Protein AF-A0AAW6BNE5-F1 (afdb_monomer_lite)

Organism: NCBI:txid2029681

Radius of gyration: 54.4 Å; chains: 1; bounding box: 125×30×142 Å

pLDDT: mean 83.74, std 17.3, range [36.22, 98.62]

Structure (mmCIF, N/CA/C/O backbone):
data_AF-A0AAW6BNE5-F1
#
_entry.id   AF-A0AAW6BNE5-F1
#
loop_
_atom_site.group_PDB
_atom_site.id
_atom_site.type_symbol
_atom_site.label_atom_id
_atom_site.label_alt_id
_atom_site.label_comp_id
_atom_site.label_asym_id
_atom_site.label_entity_id
_atom_site.label_seq_id
_atom_site.pdbx_PDB_ins_code
_atom_site.Cartn_x
_atom_site.Cartn_y
_atom_site.Cartn_z
_atom_site.occupancy
_atom_site.B_iso_or_equiv
_atom_site.auth_seq_id
_atom_site.auth_comp_id
_atom_site.auth_asym_id
_atom_site.auth_atom_id
_atom_site.pdbx_PDB_model_num
ATOM 1 N N . MET A 1 1 ? 21.780 -21.947 2.541 1.00 36.22 1 MET A N 1
ATOM 2 C CA . MET A 1 1 ? 22.342 -20.713 1.952 1.00 36.22 1 MET A CA 1
ATOM 3 C C . MET A 1 1 ? 23.208 -21.148 0.789 1.00 36.22 1 MET A C 1
ATOM 5 O O . MET A 1 1 ? 24.312 -21.626 1.011 1.00 36.22 1 MET A O 1
ATOM 9 N N . ASN A 1 2 ? 22.649 -21.120 -0.418 1.00 37.69 2 ASN A N 1
ATOM 10 C CA . ASN A 1 2 ? 23.342 -21.562 -1.622 1.00 37.69 2 ASN A CA 1
ATOM 11 C C . ASN A 1 2 ? 24.269 -20.426 -2.061 1.00 37.69 2 ASN A C 1
ATOM 13 O O . ASN A 1 2 ? 23.803 -19.332 -2.362 1.00 37.69 2 ASN A O 1
ATOM 17 N N . ASN A 1 3 ? 25.576 -20.672 -1.995 1.00 46.59 3 ASN A N 1
ATOM 18 C CA . ASN A 1 3 ? 26.604 -19.774 -2.504 1.00 46.59 3 ASN A CA 1
ATOM 19 C C . ASN A 1 3 ? 26.605 -19.858 -4.035 1.00 46.59 3 ASN A C 1
ATOM 21 O O . ASN A 1 3 ? 27.286 -20.702 -4.620 1.00 46.59 3 ASN A O 1
ATOM 25 N N . GLU A 1 4 ? 25.803 -19.018 -4.674 1.00 50.31 4 GLU A N 1
ATOM 26 C CA . GLU A 1 4 ? 25.906 -18.783 -6.105 1.00 50.31 4 GLU A CA 1
ATOM 27 C C . GLU A 1 4 ? 27.108 -17.863 -6.338 1.00 50.31 4 GLU A C 1
ATOM 29 O O . GLU A 1 4 ? 27.031 -16.648 -6.165 1.00 50.31 4 GLU A O 1
ATOM 34 N N . ASN A 1 5 ? 28.248 -18.459 -6.698 1.00 53.88 5 ASN A N 1
ATOM 35 C CA . ASN A 1 5 ? 29.392 -17.737 -7.245 1.00 53.88 5 ASN A CA 1
ATOM 36 C C . ASN A 1 5 ? 28.951 -17.054 -8.555 1.00 53.88 5 ASN A C 1
ATOM 38 O O . ASN A 1 5 ? 29.066 -17.630 -9.638 1.00 53.88 5 ASN A O 1
ATOM 42 N N . SER A 1 6 ? 28.432 -15.830 -8.463 1.00 57.19 6 SER A N 1
ATOM 43 C CA . SER A 1 6 ? 28.080 -15.011 -9.620 1.00 57.19 6 SER A CA 1
ATOM 44 C C . SER A 1 6 ? 29.361 -14.502 -10.282 1.00 57.19 6 SER A C 1
ATOM 46 O O . SER A 1 6 ? 30.013 -13.585 -9.776 1.00 57.19 6 SER A O 1
ATOM 48 N N . VAL A 1 7 ? 29.743 -15.119 -11.398 1.00 55.00 7 VAL A N 1
ATOM 49 C CA . VAL A 1 7 ? 30.810 -14.619 -12.270 1.00 55.00 7 VAL A CA 1
ATOM 50 C C . VAL A 1 7 ? 30.172 -13.629 -13.238 1.00 55.00 7 VAL A C 1
ATOM 52 O O . VAL A 1 7 ? 29.409 -14.029 -14.114 1.00 55.00 7 VAL A O 1
ATOM 55 N N . ILE A 1 8 ? 30.462 -12.341 -13.068 1.00 55.25 8 ILE A N 1
ATOM 56 C CA . ILE A 1 8 ? 30.094 -11.299 -14.031 1.00 55.25 8 ILE A CA 1
ATOM 57 C C . ILE A 1 8 ? 31.399 -10.778 -14.626 1.00 55.25 8 ILE A C 1
ATOM 59 O O . ILE A 1 8 ? 32.270 -10.317 -13.894 1.00 55.25 8 ILE A O 1
ATOM 63 N N . ASP A 1 9 ? 31.544 -10.912 -15.944 1.00 61.16 9 ASP A N 1
ATOM 64 C CA . ASP A 1 9 ? 32.586 -10.257 -16.747 1.00 61.16 9 ASP A CA 1
ATOM 65 C C . ASP A 1 9 ? 34.028 -10.426 -16.215 1.00 61.16 9 ASP A C 1
ATOM 67 O O . ASP A 1 9 ? 34.764 -9.472 -15.972 1.00 61.16 9 ASP A O 1
ATOM 71 N N . GLY A 1 10 ? 34.427 -11.674 -15.934 1.00 63.88 10 GLY A N 1
ATOM 72 C CA . GLY A 1 10 ? 35.775 -11.982 -15.439 1.00 63.88 10 GLY A CA 1
ATOM 73 C C . GLY A 1 10 ? 36.068 -11.482 -14.018 1.00 63.88 10 GLY A C 1
ATOM 74 O O . GLY A 1 10 ? 37.213 -11.573 -13.568 1.00 63.88 10 GLY A O 1
ATOM 75 N N . MET A 1 11 ? 35.071 -10.993 -13.280 1.00 68.69 11 MET A N 1
ATOM 76 C CA . MET A 1 11 ? 35.193 -10.615 -11.873 1.00 68.69 11 MET A CA 1
ATOM 77 C C . MET A 1 11 ? 34.532 -11.677 -10.994 1.00 68.69 11 MET A C 1
ATOM 79 O O . MET A 1 11 ? 33.362 -12.021 -11.167 1.00 68.69 11 MET A O 1
ATOM 83 N N . GLN A 1 12 ? 35.296 -12.209 -10.039 1.00 72.44 12 GLN A N 1
ATOM 84 C CA . GLN A 1 12 ? 34.793 -13.155 -9.048 1.00 72.44 12 GLN A CA 1
ATOM 85 C C . GLN A 1 12 ? 34.493 -12.424 -7.738 1.00 72.44 12 GLN A C 1
ATOM 87 O O . GLN A 1 12 ? 35.315 -11.652 -7.231 1.00 72.44 12 GLN A O 1
ATOM 92 N N . PHE A 1 13 ? 33.316 -12.675 -7.172 1.00 69.50 13 PHE A N 1
ATOM 93 C CA . PHE A 1 13 ? 32.952 -12.166 -5.857 1.00 69.50 13 PHE A CA 1
ATOM 94 C C . PHE A 1 13 ? 33.440 -13.130 -4.773 1.00 69.50 13 PHE A C 1
ATOM 96 O O . PHE A 1 13 ? 33.068 -14.301 -4.761 1.00 69.50 13 PHE A O 1
ATOM 103 N N . SER A 1 14 ? 34.293 -12.654 -3.864 1.00 78.94 14 SER A N 1
ATOM 104 C CA . SER A 1 14 ? 34.799 -13.461 -2.750 1.00 78.94 14 SER A CA 1
ATOM 105 C C . SER A 1 14 ? 34.994 -12.597 -1.505 1.00 78.94 14 SER A C 1
ATOM 107 O O . SER A 1 14 ? 35.606 -11.531 -1.563 1.00 78.94 14 SER A O 1
ATOM 109 N N . ASN A 1 15 ? 34.462 -13.051 -0.365 1.00 68.00 15 ASN A N 1
ATOM 110 C CA . ASN A 1 15 ? 34.581 -12.386 0.940 1.00 68.00 15 ASN A CA 1
ATOM 111 C C . ASN A 1 15 ? 34.186 -10.894 0.924 1.00 68.00 15 ASN A C 1
ATOM 113 O O . ASN A 1 15 ? 34.883 -10.051 1.488 1.00 68.00 15 ASN A O 1
ATOM 117 N N . GLY A 1 16 ? 33.081 -10.560 0.247 1.00 77.88 16 GLY A N 1
ATOM 118 C CA . GLY A 1 16 ? 32.552 -9.192 0.196 1.00 77.88 16 GLY A CA 1
ATOM 119 C C . GLY A 1 16 ? 33.307 -8.238 -0.735 1.00 77.88 16 GLY A C 1
ATOM 120 O O . GLY A 1 16 ? 33.005 -7.047 -0.750 1.00 77.88 16 GLY A O 1
ATOM 121 N N . ARG A 1 17 ? 34.287 -8.729 -1.506 1.00 71.00 17 ARG A N 1
ATOM 122 C CA . ARG A 1 17 ? 35.091 -7.923 -2.427 1.00 71.00 17 ARG A CA 1
ATOM 123 C C . ARG A 1 17 ? 35.106 -8.542 -3.822 1.00 71.00 17 ARG A C 1
ATOM 125 O O . ARG A 1 17 ? 35.226 -9.756 -3.979 1.00 71.00 17 ARG A O 1
ATOM 132 N N . TRP A 1 18 ? 35.026 -7.685 -4.832 1.00 74.38 18 TRP A N 1
ATOM 133 C CA . TRP A 1 18 ? 35.225 -8.072 -6.224 1.00 74.38 18 TRP A CA 1
ATOM 134 C C . TRP A 1 18 ? 36.721 -8.197 -6.509 1.00 74.38 18 TRP A C 1
ATOM 136 O O . TRP A 1 18 ? 37.486 -7.261 -6.270 1.00 74.38 18 TRP A O 1
ATOM 146 N N . LEU A 1 19 ? 37.146 -9.369 -6.975 1.00 69.75 19 LEU A N 1
ATOM 147 C CA . LEU A 1 19 ? 38.517 -9.637 -7.396 1.00 69.75 19 LEU A CA 1
ATOM 148 C C . LEU A 1 19 ? 38.513 -9.963 -8.891 1.0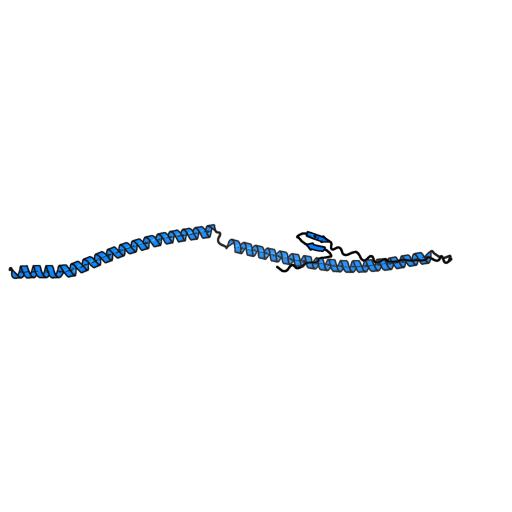0 69.75 19 LEU A C 1
ATOM 150 O O . LEU A 1 19 ? 37.704 -10.773 -9.345 1.00 69.75 19 LEU A O 1
ATOM 154 N N . ALA A 1 20 ? 39.421 -9.354 -9.654 1.00 67.75 20 ALA A N 1
ATOM 155 C CA . ALA A 1 20 ? 39.643 -9.740 -11.044 1.00 67.75 20 ALA A CA 1
ATOM 156 C C . ALA A 1 20 ? 40.116 -11.202 -11.086 1.00 67.75 20 ALA A C 1
ATOM 158 O O . ALA A 1 20 ? 41.035 -11.583 -10.356 1.00 67.75 20 ALA A O 1
ATOM 159 N N . SER A 1 21 ? 39.465 -12.035 -11.897 1.00 67.50 21 SER A N 1
ATOM 160 C CA . SER A 1 21 ? 39.932 -13.399 -12.127 1.00 67.50 21 SER A CA 1
ATOM 161 C C . SER A 1 21 ? 41.233 -13.348 -12.933 1.00 67.50 21 SER A C 1
ATOM 163 O O . SER A 1 21 ? 41.338 -12.631 -13.928 1.00 67.50 21 SER A O 1
ATOM 165 N N . ASN A 1 22 ? 42.254 -14.086 -12.487 1.00 60.81 22 ASN A N 1
ATOM 166 C CA . ASN A 1 22 ? 43.512 -14.251 -13.218 1.00 60.81 22 ASN A CA 1
ATOM 167 C C . ASN A 1 22 ? 43.274 -15.148 -14.442 1.00 60.81 22 ASN A C 1
ATOM 169 O O . ASN A 1 22 ? 43.683 -16.306 -14.469 1.00 60.81 22 ASN A O 1
ATOM 173 N N . ILE A 1 23 ? 42.589 -14.627 -15.454 1.00 58.75 23 ILE A N 1
ATOM 174 C CA . ILE A 1 23 ? 42.547 -15.233 -16.780 1.00 58.75 23 ILE A CA 1
ATOM 175 C C . ILE A 1 23 ? 43.695 -14.594 -17.554 1.00 58.75 23 ILE A C 1
ATOM 177 O O . ILE A 1 23 ? 43.660 -13.410 -17.888 1.00 58.75 23 ILE A O 1
ATOM 181 N N . SER A 1 24 ? 44.763 -15.361 -17.780 1.00 54.03 24 SER A N 1
ATOM 182 C CA . SER A 1 24 ? 45.871 -14.930 -18.630 1.00 54.03 24 SER A CA 1
ATOM 183 C C . SER A 1 24 ? 45.322 -14.520 -20.003 1.00 54.03 24 SER A C 1
ATOM 185 O O . SER A 1 24 ? 44.626 -15.327 -20.625 1.00 54.03 24 SER A O 1
ATOM 187 N N . PRO A 1 25 ? 45.620 -13.311 -20.514 1.00 52.69 25 PRO A N 1
ATOM 188 C CA . PRO A 1 25 ? 45.216 -12.952 -21.862 1.00 52.69 25 PRO A CA 1
ATOM 189 C C . PRO A 1 25 ? 45.941 -13.889 -22.824 1.00 52.69 25 PRO A C 1
ATOM 191 O O . PRO A 1 25 ? 47.172 -13.872 -22.906 1.00 52.69 25 PRO A O 1
ATOM 194 N N . SER A 1 26 ? 45.187 -14.722 -23.539 1.00 55.19 26 SER A N 1
ATOM 195 C CA . SER A 1 26 ? 45.719 -15.463 -24.679 1.00 55.19 26 SER A CA 1
ATOM 196 C C . SER A 1 26 ? 46.148 -14.438 -25.725 1.00 55.19 26 SER A C 1
ATOM 198 O O . SER A 1 26 ? 45.326 -13.878 -26.446 1.00 55.19 26 SER A O 1
ATOM 200 N N . ARG A 1 27 ? 47.446 -14.124 -25.751 1.00 50.94 27 ARG A N 1
ATOM 201 C CA . ARG A 1 27 ? 48.056 -13.272 -26.771 1.00 50.94 27 ARG A CA 1
ATOM 202 C C . ARG A 1 27 ? 47.972 -14.005 -28.108 1.00 50.94 27 ARG A C 1
ATOM 204 O O . ARG A 1 27 ? 48.784 -14.883 -28.379 1.00 50.94 27 ARG A O 1
ATOM 211 N N . HIS A 1 28 ? 47.004 -13.644 -28.945 1.00 51.84 28 HIS A N 1
ATOM 212 C CA . HIS A 1 28 ? 47.061 -13.948 -30.372 1.00 51.84 28 HIS A CA 1
ATOM 213 C C . HIS A 1 28 ? 48.220 -13.142 -30.980 1.00 51.84 28 HIS A C 1
ATOM 215 O O . HIS A 1 28 ? 48.100 -11.935 -31.190 1.00 51.84 28 HIS A O 1
ATOM 221 N N . SER A 1 29 ? 49.359 -13.801 -31.208 1.00 44.50 29 SER A N 1
ATOM 222 C CA . SER A 1 29 ? 50.445 -13.256 -32.030 1.00 44.50 29 SER A CA 1
ATOM 223 C C . SER A 1 29 ? 49.972 -13.248 -33.480 1.00 44.50 29 SER A C 1
ATOM 225 O O . SER A 1 29 ? 49.824 -14.304 -34.089 1.00 44.50 29 SER A O 1
ATOM 227 N N . HIS A 1 30 ? 49.684 -12.067 -34.026 1.00 49.28 30 HIS A N 1
ATOM 228 C CA . HIS A 1 30 ? 49.610 -11.883 -35.471 1.00 49.28 30 HIS A CA 1
ATOM 229 C C . HIS A 1 30 ? 51.037 -11.664 -35.978 1.00 49.28 30 HIS A C 1
ATOM 231 O O . HIS A 1 30 ? 51.557 -10.548 -35.940 1.00 49.28 30 HIS A O 1
ATOM 237 N N . ASP A 1 31 ? 51.669 -12.739 -36.442 1.00 51.00 31 ASP A N 1
ATOM 238 C CA . ASP A 1 31 ? 52.927 -12.669 -37.178 1.00 51.00 31 ASP A CA 1
ATOM 239 C C . ASP A 1 31 ? 52.647 -12.063 -38.559 1.00 51.00 31 ASP A C 1
ATOM 241 O O . ASP A 1 31 ? 52.261 -12.752 -39.501 1.00 51.00 31 ASP A O 1
ATOM 245 N N . ASN A 1 32 ? 52.812 -10.747 -38.687 1.00 46.47 32 ASN A N 1
ATOM 246 C CA . ASN A 1 32 ? 52.725 -10.067 -39.976 1.00 46.47 32 ASN A CA 1
ATOM 247 C C . ASN A 1 32 ? 54.114 -10.018 -40.630 1.00 46.47 32 ASN A C 1
ATOM 249 O O . ASN A 1 32 ? 54.800 -8.997 -40.624 1.00 46.47 32 ASN A O 1
ATOM 253 N N . GLY A 1 33 ? 54.561 -11.165 -41.142 1.00 50.94 33 GLY A N 1
ATOM 254 C CA . GLY A 1 33 ? 55.791 -11.284 -41.921 1.00 50.94 33 GLY A CA 1
ATOM 255 C C . GLY A 1 33 ? 55.584 -10.855 -43.373 1.00 50.94 33 GLY A C 1
ATOM 256 O O . GLY A 1 33 ? 55.447 -11.705 -44.248 1.00 50.94 33 GLY A O 1
ATOM 257 N N . SER A 1 34 ? 55.591 -9.551 -43.661 1.00 50.94 34 SER A N 1
ATOM 258 C CA . SER A 1 34 ? 55.651 -9.054 -45.041 1.00 50.94 34 SER A CA 1
ATOM 259 C C . SER A 1 34 ? 57.108 -8.882 -45.485 1.00 50.94 34 SER A C 1
ATOM 261 O O . SER A 1 34 ? 57.750 -7.850 -45.297 1.00 50.94 34 SER A O 1
ATOM 263 N N . SER A 1 35 ? 57.653 -9.930 -46.104 1.00 52.44 35 SER A N 1
ATOM 264 C CA . SER A 1 35 ? 58.896 -9.837 -46.871 1.00 52.44 35 SER A CA 1
ATOM 265 C C . SER A 1 35 ? 58.640 -9.031 -48.152 1.00 52.44 35 SER A C 1
ATOM 267 O O . SER A 1 35 ? 58.204 -9.550 -49.177 1.00 52.44 35 SER A O 1
ATOM 269 N N . LEU A 1 36 ? 58.880 -7.721 -48.088 1.00 55.09 36 LEU A N 1
ATOM 270 C CA . LEU A 1 36 ? 58.839 -6.838 -49.252 1.00 55.09 36 LEU A CA 1
ATOM 271 C C . LEU A 1 36 ? 60.060 -7.115 -50.139 1.00 55.09 36 LEU A C 1
ATOM 273 O O . LEU A 1 36 ? 61.172 -6.665 -49.872 1.00 55.09 36 LEU A O 1
ATOM 277 N N . LYS A 1 37 ? 59.840 -7.878 -51.209 1.00 56.94 37 LYS A N 1
ATOM 278 C CA . LYS A 1 37 ? 60.765 -8.023 -52.335 1.00 56.94 37 LYS A CA 1
ATOM 279 C C . LYS A 1 37 ? 60.579 -6.796 -53.247 1.00 56.94 37 LYS A C 1
ATOM 281 O O . LYS A 1 37 ? 59.471 -6.622 -53.753 1.00 56.94 37 LYS A O 1
ATOM 286 N N . PRO A 1 38 ? 61.587 -5.930 -53.465 1.00 50.47 38 PRO A N 1
ATOM 287 C CA . PRO A 1 38 ? 61.407 -4.741 -54.289 1.00 50.47 38 PRO A CA 1
ATOM 288 C C . PRO A 1 38 ? 61.483 -5.139 -55.766 1.00 50.47 38 PRO A C 1
ATOM 290 O O . PRO A 1 38 ? 62.560 -5.336 -56.325 1.00 50.47 38 PRO A O 1
ATOM 293 N N . GLY A 1 39 ? 60.316 -5.316 -56.382 1.00 44.75 39 GLY A N 1
ATOM 294 C CA . GLY A 1 39 ? 60.175 -5.384 -57.830 1.00 44.75 39 GLY A CA 1
ATOM 295 C C . GLY A 1 39 ? 60.245 -3.978 -58.414 1.00 44.75 39 GLY A C 1
ATOM 296 O O . GLY A 1 39 ? 59.432 -3.121 -58.081 1.00 44.75 39 GLY A O 1
ATOM 297 N N . SER A 1 40 ? 61.242 -3.751 -59.262 1.00 55.09 40 SER A N 1
ATOM 298 C CA . SER A 1 40 ? 61.380 -2.578 -60.117 1.00 55.09 40 SER A CA 1
ATOM 299 C C . SER A 1 40 ? 60.140 -2.413 -61.003 1.00 55.09 40 SER A C 1
ATOM 301 O O . SER A 1 40 ? 59.751 -3.351 -61.693 1.00 55.09 40 SER A O 1
ATOM 303 N N . GLY A 1 41 ? 59.535 -1.227 -60.988 1.00 49.31 41 GLY A N 1
ATOM 304 C CA . GLY A 1 41 ? 58.336 -0.920 -61.763 1.00 49.31 41 GLY A CA 1
ATOM 305 C C . GLY A 1 41 ? 57.974 0.553 -61.634 1.00 49.31 41 GLY A C 1
ATOM 306 O O . GLY A 1 41 ? 57.236 0.951 -60.740 1.00 49.31 41 GLY A O 1
ATOM 307 N N . ASP A 1 42 ? 58.574 1.350 -62.506 1.00 57.94 42 ASP A N 1
ATOM 308 C CA . ASP A 1 42 ? 58.216 2.729 -62.824 1.00 57.94 42 ASP A CA 1
ATOM 309 C C . ASP A 1 42 ? 56.714 2.811 -63.193 1.00 57.94 42 ASP A C 1
ATOM 311 O O . ASP A 1 42 ? 56.273 2.101 -64.096 1.00 57.94 42 ASP A O 1
ATOM 315 N N . GLY A 1 43 ? 55.917 3.601 -62.451 1.00 57.72 43 GLY A N 1
ATOM 316 C CA . GLY A 1 43 ? 54.461 3.757 -62.686 1.00 57.72 43 GLY A CA 1
ATOM 317 C C . GLY A 1 43 ? 53.563 4.141 -61.485 1.00 57.72 43 GLY A C 1
ATOM 318 O O . GLY A 1 43 ? 52.348 4.240 -61.626 1.00 57.72 43 GLY A O 1
ATOM 319 N N . GLY A 1 44 ? 54.112 4.364 -60.287 1.00 57.59 44 GLY A N 1
ATOM 320 C CA . GLY A 1 44 ? 53.367 4.280 -59.013 1.00 57.59 44 GLY A CA 1
ATOM 321 C C . GLY A 1 44 ? 52.639 5.528 -58.480 1.00 57.59 44 GLY A C 1
ATOM 322 O O . GLY A 1 44 ? 52.792 5.841 -57.301 1.00 57.59 44 GLY A O 1
ATOM 323 N N . GLY A 1 45 ? 51.856 6.244 -59.295 1.00 62.72 45 GLY A N 1
ATOM 324 C CA . GLY A 1 45 ? 51.051 7.397 -58.833 1.00 62.72 45 GLY A CA 1
ATOM 325 C C . GLY A 1 45 ? 49.532 7.174 -58.850 1.00 62.72 45 GLY A C 1
ATOM 326 O O . GLY A 1 45 ? 48.849 7.480 -57.873 1.00 62.72 45 GLY A O 1
ATOM 327 N N . GLY A 1 46 ? 49.009 6.632 -59.956 1.00 68.81 46 GLY A N 1
ATOM 328 C CA . GLY A 1 46 ? 47.571 6.419 -60.175 1.00 68.81 46 GLY A CA 1
ATOM 329 C C . GLY A 1 46 ? 47.001 5.277 -59.335 1.00 68.81 46 GLY A C 1
ATOM 330 O O . GLY A 1 46 ? 46.040 5.480 -58.598 1.00 68.81 46 GLY A O 1
ATOM 331 N N . ASP A 1 47 ? 47.668 4.124 -59.344 1.00 75.94 47 ASP A N 1
ATOM 332 C CA . ASP A 1 47 ? 47.235 2.909 -58.637 1.00 75.94 47 ASP A CA 1
ATOM 333 C C . ASP A 1 47 ? 47.140 3.114 -57.114 1.00 75.94 47 ASP A C 1
ATOM 335 O O . ASP A 1 47 ? 46.293 2.540 -56.428 1.00 75.94 47 ASP A O 1
ATOM 339 N N . MET A 1 48 ? 47.994 3.981 -56.558 1.00 80.38 48 MET A N 1
ATOM 340 C CA . MET A 1 48 ? 47.996 4.299 -55.128 1.00 80.38 48 MET A CA 1
ATOM 341 C C . MET A 1 48 ? 46.839 5.232 -54.743 1.00 80.38 48 MET A C 1
ATOM 343 O O . MET A 1 48 ? 46.344 5.169 -53.615 1.00 80.38 48 MET A O 1
ATOM 347 N N . LEU A 1 49 ? 46.399 6.096 -55.664 1.00 87.00 49 LEU A N 1
ATOM 348 C CA . LEU A 1 49 ? 45.203 6.918 -55.486 1.00 87.00 49 LEU A CA 1
ATOM 349 C C . LEU A 1 49 ? 43.943 6.062 -55.605 1.00 87.00 49 LEU A C 1
ATOM 351 O O . LEU A 1 49 ? 43.081 6.167 -54.739 1.00 87.00 49 LEU A O 1
ATOM 355 N N . GLU A 1 50 ? 43.874 5.170 -56.591 1.00 88.38 50 GLU A N 1
ATOM 356 C CA . G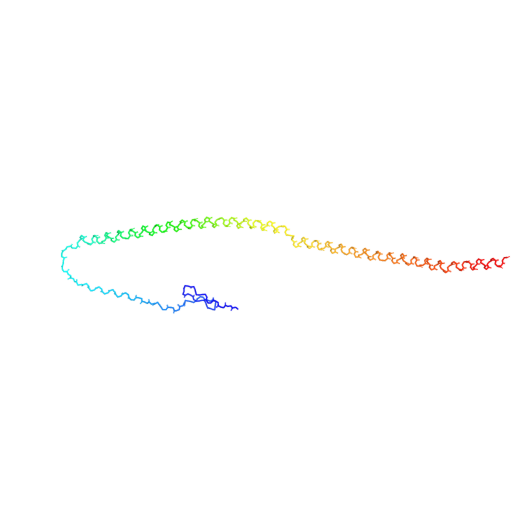LU A 1 50 ? 42.753 4.241 -56.771 1.00 88.38 50 GLU A CA 1
ATOM 357 C C . GLU A 1 50 ? 42.564 3.338 -55.543 1.00 88.38 50 GLU A C 1
ATOM 359 O O . GLU A 1 50 ? 41.470 3.266 -54.984 1.00 88.38 50 GLU A O 1
ATOM 364 N N . ALA A 1 51 ? 43.648 2.762 -55.013 1.00 90.31 51 ALA A N 1
ATOM 365 C CA . ALA A 1 51 ? 43.595 1.962 -53.790 1.00 90.31 51 ALA A CA 1
ATOM 366 C C . ALA A 1 51 ? 43.133 2.762 -52.555 1.00 90.31 51 ALA A C 1
ATOM 368 O O . ALA A 1 51 ? 42.466 2.223 -51.670 1.00 90.31 51 ALA A O 1
ATOM 369 N N . ARG A 1 52 ? 43.491 4.049 -52.459 1.00 92.62 52 ARG A N 1
ATOM 370 C CA . ARG A 1 52 ? 43.035 4.928 -51.368 1.00 92.62 52 ARG A CA 1
ATOM 371 C C . ARG A 1 52 ? 41.570 5.322 -51.528 1.00 92.62 52 ARG A C 1
ATOM 373 O O . ARG A 1 52 ? 40.875 5.392 -50.521 1.00 92.62 52 ARG A O 1
ATOM 380 N N . VAL A 1 53 ? 41.113 5.558 -52.757 1.00 94.31 53 VAL A N 1
ATOM 381 C CA . VAL A 1 53 ? 39.706 5.847 -53.064 1.00 94.31 53 VAL A CA 1
ATOM 382 C C . VAL A 1 53 ? 38.838 4.637 -52.731 1.00 94.31 53 VAL A C 1
ATOM 384 O O . VAL A 1 53 ? 37.890 4.792 -51.972 1.00 94.31 53 VAL A O 1
ATOM 387 N N . ALA A 1 54 ? 39.228 3.431 -53.151 1.00 94.12 54 ALA A N 1
ATOM 388 C CA . ALA A 1 54 ? 38.501 2.203 -52.821 1.00 94.12 54 ALA A CA 1
ATOM 389 C C . ALA A 1 54 ? 38.389 1.966 -51.300 1.00 94.12 54 ALA A C 1
ATOM 391 O O . ALA A 1 54 ? 37.346 1.551 -50.797 1.00 94.12 54 ALA A O 1
ATOM 392 N N . ARG A 1 55 ? 39.448 2.273 -50.534 1.00 95.19 55 ARG A N 1
ATOM 393 C CA . ARG A 1 55 ? 39.398 2.224 -49.060 1.00 95.19 55 ARG A CA 1
ATOM 394 C C . ARG A 1 55 ? 38.437 3.255 -48.477 1.00 95.19 55 ARG A C 1
ATOM 396 O O . ARG A 1 55 ? 37.659 2.911 -47.600 1.00 95.19 55 ARG A O 1
ATOM 403 N N . LEU A 1 56 ? 38.468 4.493 -48.973 1.00 97.00 56 LEU A N 1
ATOM 404 C CA . LEU A 1 56 ? 37.545 5.539 -48.525 1.00 97.00 56 LEU A CA 1
ATOM 405 C C . LEU A 1 56 ? 36.088 5.188 -48.842 1.00 97.00 56 LEU A C 1
ATOM 407 O O . LEU A 1 56 ? 35.220 5.439 -48.015 1.00 97.00 56 LEU A O 1
ATOM 411 N N . GLU A 1 57 ? 35.814 4.600 -50.005 1.00 96.69 57 GLU A N 1
ATOM 412 C CA . GLU A 1 57 ? 34.478 4.113 -50.364 1.00 96.69 57 GLU A CA 1
ATOM 413 C C . GLU A 1 57 ? 34.001 3.043 -49.377 1.00 96.69 57 GLU A C 1
ATOM 415 O O . GLU A 1 57 ? 32.908 3.168 -48.824 1.00 96.69 57 GLU A O 1
ATOM 420 N N . SER A 1 58 ? 34.857 2.064 -49.064 1.00 97.19 58 SER A N 1
ATOM 421 C CA . SER A 1 58 ? 34.569 1.037 -48.057 1.00 97.19 58 SER A CA 1
ATOM 422 C C . SER A 1 58 ? 34.335 1.632 -46.662 1.00 97.19 58 SER A C 1
ATOM 424 O O . SER A 1 58 ? 33.368 1.266 -45.993 1.00 97.19 58 SER A O 1
ATOM 426 N N . ASP A 1 59 ? 35.172 2.574 -46.222 1.00 97.75 59 ASP A N 1
ATOM 427 C CA . ASP A 1 59 ? 35.012 3.247 -44.928 1.00 97.75 59 ASP A CA 1
ATOM 428 C C . ASP A 1 59 ? 33.689 4.031 -44.873 1.00 97.75 59 ASP A C 1
ATOM 430 O O . ASP A 1 59 ? 32.974 3.993 -43.869 1.00 97.75 59 ASP A O 1
ATOM 434 N N . VAL A 1 60 ? 33.315 4.712 -45.962 1.00 98.06 60 VAL A N 1
ATOM 435 C CA . VAL A 1 60 ? 32.045 5.447 -46.074 1.00 98.06 60 VAL A CA 1
ATOM 436 C C . VAL A 1 60 ? 30.843 4.501 -46.037 1.00 98.06 60 VAL A C 1
ATOM 438 O O . VAL A 1 60 ? 29.831 4.827 -45.408 1.00 98.06 60 VAL A O 1
ATOM 441 N N . GLU A 1 61 ? 30.928 3.331 -46.668 1.00 97.81 61 GLU A N 1
ATOM 442 C CA . GLU A 1 61 ? 29.892 2.298 -46.578 1.00 97.81 61 GLU A CA 1
ATOM 443 C C . GLU A 1 61 ? 29.726 1.785 -45.145 1.00 97.81 61 GLU A C 1
ATOM 445 O O . GLU A 1 61 ? 28.598 1.728 -44.644 1.00 97.81 61 GLU A O 1
ATOM 450 N N . HIS A 1 62 ? 30.831 1.511 -44.447 1.00 98.12 62 HIS A N 1
ATOM 451 C CA . HIS A 1 62 ? 30.803 1.123 -43.037 1.00 98.12 62 HIS A CA 1
ATOM 452 C C . HIS A 1 62 ? 30.212 2.218 -42.143 1.00 98.12 62 HIS A C 1
ATOM 454 O O . HIS A 1 62 ? 29.366 1.927 -41.299 1.00 98.12 62 HIS A O 1
ATOM 460 N N . ILE A 1 63 ? 30.586 3.486 -42.347 1.00 98.25 63 ILE A N 1
ATOM 461 C CA . ILE A 1 63 ? 30.006 4.616 -41.606 1.00 98.25 63 ILE A CA 1
ATOM 462 C C . ILE A 1 63 ? 28.497 4.703 -41.847 1.00 98.25 63 ILE A C 1
ATOM 464 O O . ILE A 1 63 ? 27.734 4.916 -40.905 1.00 98.25 63 ILE A O 1
ATOM 468 N N . LYS A 1 64 ? 28.046 4.522 -43.093 1.00 97.94 64 LYS A N 1
ATOM 469 C CA . LYS A 1 64 ? 26.620 4.550 -43.438 1.00 97.94 64 LYS A CA 1
ATOM 470 C C . LYS A 1 64 ? 25.850 3.428 -42.738 1.00 97.94 64 LYS A C 1
ATOM 472 O O . LYS A 1 64 ? 24.761 3.688 -42.225 1.00 97.94 64 LYS A O 1
ATOM 477 N N . ALA A 1 65 ? 26.414 2.221 -42.688 1.00 98.00 65 ALA A N 1
ATOM 478 C CA . ALA A 1 65 ? 25.834 1.096 -41.959 1.00 98.00 65 ALA A CA 1
ATOM 479 C C . ALA A 1 65 ? 25.732 1.404 -40.456 1.00 98.00 65 ALA A C 1
ATOM 481 O O . ALA A 1 65 ? 24.630 1.415 -39.913 1.00 98.00 65 ALA A O 1
ATOM 482 N N . SER A 1 66 ? 26.836 1.811 -39.822 1.00 98.25 66 SER A N 1
ATOM 483 C CA . SER A 1 66 ? 26.859 2.190 -38.401 1.00 98.25 66 SER A CA 1
ATOM 484 C C . SER A 1 66 ? 25.878 3.322 -38.075 1.00 98.25 66 SER A C 1
ATOM 486 O O . SER A 1 66 ? 25.229 3.316 -37.032 1.00 98.25 66 SER A O 1
ATOM 488 N N . MET A 1 67 ? 25.724 4.306 -38.968 1.00 98.38 67 MET A N 1
ATOM 489 C CA . MET A 1 67 ? 24.750 5.388 -38.797 1.00 98.38 67 MET A CA 1
ATOM 490 C C . MET A 1 67 ? 23.302 4.887 -38.876 1.00 98.38 67 MET A C 1
ATOM 492 O O . MET A 1 67 ? 22.433 5.402 -38.167 1.00 98.38 67 MET A O 1
ATOM 496 N N . SER A 1 68 ? 23.029 3.895 -39.726 1.00 98.06 68 SER A N 1
ATOM 497 C CA . SER A 1 68 ? 21.719 3.247 -39.800 1.00 98.06 68 SER A CA 1
ATOM 498 C C . SER A 1 68 ? 21.394 2.502 -38.505 1.00 98.06 68 SER A C 1
ATOM 500 O O . SER A 1 68 ? 20.287 2.658 -37.984 1.00 98.06 68 SER A O 1
ATOM 502 N N . ASP A 1 69 ? 22.364 1.774 -37.953 1.00 98.38 69 ASP A N 1
ATOM 503 C CA . ASP A 1 69 ? 22.204 1.028 -36.702 1.00 98.38 69 ASP A CA 1
ATOM 504 C C . ASP A 1 69 ? 21.980 1.977 -35.518 1.00 98.38 69 ASP A C 1
ATOM 506 O O . ASP A 1 69 ? 20.972 1.869 -34.822 1.00 98.38 69 ASP A O 1
ATOM 510 N N . MET A 1 70 ? 22.800 3.027 -35.381 1.00 98.50 70 MET A N 1
ATOM 511 C CA . MET A 1 70 ? 22.594 4.059 -34.351 1.00 98.50 70 MET A CA 1
ATOM 512 C C . MET A 1 70 ? 21.214 4.724 -34.449 1.00 98.50 70 MET A C 1
ATOM 514 O O . MET A 1 70 ? 20.601 5.072 -33.439 1.00 98.50 70 MET A O 1
ATOM 518 N N . LYS A 1 71 ? 20.692 4.921 -35.666 1.00 98.31 71 LYS A N 1
ATOM 519 C CA . LYS A 1 71 ? 19.345 5.469 -35.866 1.00 98.31 71 LYS A CA 1
ATOM 520 C C . LYS A 1 71 ? 18.261 4.501 -35.387 1.00 98.31 71 LYS A C 1
ATOM 522 O O . LYS A 1 71 ? 17.220 4.962 -34.914 1.00 98.31 71 LYS A O 1
ATOM 527 N N . ALA A 1 72 ? 18.469 3.195 -35.536 1.00 98.19 72 ALA A N 1
ATOM 528 C CA . ALA A 1 72 ? 17.567 2.181 -35.005 1.00 98.19 72 ALA A CA 1
ATOM 529 C C . ALA A 1 72 ? 17.618 2.155 -33.469 1.00 98.19 72 ALA A C 1
ATOM 531 O O . ALA A 1 72 ? 16.567 2.246 -32.833 1.00 98.19 72 ALA A O 1
ATOM 532 N N . ASP A 1 73 ? 18.816 2.170 -32.886 1.00 98.56 73 ASP A N 1
ATOM 533 C CA . ASP A 1 73 ? 19.015 2.197 -31.434 1.00 98.56 73 ASP A CA 1
ATOM 534 C C . ASP A 1 73 ? 18.368 3.432 -30.796 1.00 98.56 73 ASP A C 1
ATOM 536 O O . ASP A 1 73 ? 17.612 3.320 -29.832 1.00 98.56 73 ASP A O 1
ATOM 540 N N . LEU A 1 74 ? 18.561 4.621 -31.383 1.00 98.50 74 LEU A N 1
ATOM 541 C CA . LEU A 1 74 ? 17.931 5.858 -30.904 1.00 98.50 74 LEU A CA 1
ATOM 542 C C . LEU A 1 74 ? 16.399 5.801 -30.943 1.00 98.50 74 LEU A C 1
ATOM 544 O O . LEU A 1 74 ? 15.732 6.349 -30.058 1.00 98.50 74 LEU A O 1
ATOM 548 N N . LYS A 1 75 ? 15.817 5.134 -31.947 1.00 98.25 75 LYS A N 1
ATOM 549 C CA . LYS A 1 75 ? 14.367 4.902 -31.992 1.00 98.25 75 LYS A CA 1
ATOM 550 C C . LYS A 1 75 ? 13.919 3.959 -30.878 1.00 98.25 75 LYS A C 1
ATOM 552 O O . LYS A 1 75 ? 12.892 4.240 -30.264 1.00 98.25 75 LYS A O 1
ATOM 557 N N . SER A 1 76 ? 14.682 2.899 -30.602 1.00 98.50 76 SER A N 1
ATOM 558 C CA . SER A 1 76 ? 14.405 1.985 -29.487 1.00 98.50 76 SER A CA 1
ATOM 559 C C . SER A 1 76 ? 14.432 2.728 -28.154 1.00 98.50 76 SER A C 1
ATOM 561 O O . SER A 1 76 ? 13.435 2.731 -27.442 1.00 98.50 76 SER A O 1
ATOM 563 N N . VAL A 1 77 ? 15.504 3.480 -27.883 1.00 98.62 77 VAL A N 1
ATOM 564 C CA . VAL A 1 77 ? 15.646 4.286 -26.659 1.00 98.62 77 VAL A CA 1
ATOM 565 C C . VAL A 1 77 ? 14.495 5.281 -26.505 1.00 98.62 77 VAL A C 1
ATOM 567 O O . VAL A 1 77 ? 13.966 5.461 -25.412 1.00 98.62 77 VAL A O 1
ATOM 570 N N . THR A 1 78 ? 14.053 5.914 -27.594 1.00 98.38 78 THR A N 1
ATOM 571 C CA . THR A 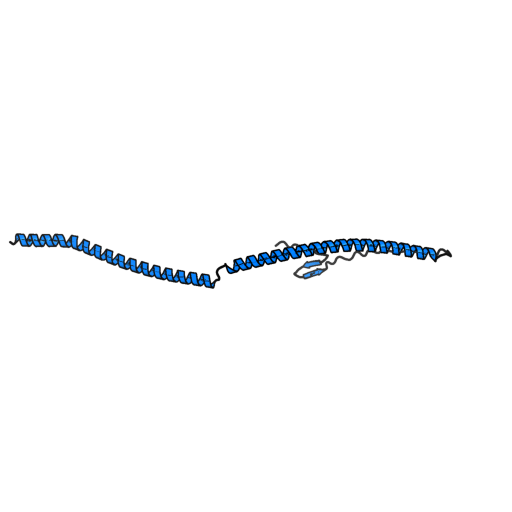1 78 ? 12.888 6.816 -27.558 1.00 98.38 78 THR A CA 1
ATOM 572 C C . THR A 1 78 ? 11.605 6.076 -27.150 1.00 98.38 78 THR A C 1
ATOM 574 O O . THR A 1 78 ? 10.789 6.616 -26.394 1.00 98.38 78 THR A O 1
ATOM 577 N N . GLY A 1 79 ? 11.424 4.841 -27.627 1.00 98.50 79 GLY A N 1
ATOM 578 C CA . GLY A 1 79 ? 10.325 3.961 -27.227 1.00 98.50 79 GLY A CA 1
ATOM 579 C C . GLY A 1 79 ? 10.402 3.561 -25.752 1.00 98.50 79 GLY A C 1
ATOM 580 O O . GLY A 1 79 ? 9.410 3.690 -25.028 1.00 98.50 79 GLY A O 1
ATOM 581 N N . ASP A 1 80 ? 11.585 3.169 -25.287 1.00 98.56 80 ASP A N 1
ATOM 582 C CA . ASP A 1 80 ? 11.827 2.776 -23.896 1.00 98.56 80 ASP A CA 1
ATOM 583 C C . ASP A 1 80 ? 11.562 3.944 -22.939 1.00 98.56 80 ASP A C 1
ATOM 585 O O . ASP A 1 80 ? 10.808 3.805 -21.977 1.00 98.56 80 ASP A O 1
ATOM 589 N N . VAL A 1 81 ? 12.073 5.140 -23.252 1.00 98.50 81 VAL A N 1
ATOM 590 C CA . VAL A 1 81 ? 11.833 6.362 -22.464 1.00 98.50 81 VAL A CA 1
ATOM 591 C C . VAL A 1 81 ? 10.345 6.725 -22.425 1.00 98.50 81 VAL A C 1
ATOM 593 O O . VAL A 1 81 ? 9.832 7.147 -21.386 1.00 98.50 81 VAL A O 1
ATOM 596 N N . SER A 1 82 ? 9.621 6.544 -23.532 1.00 98.12 82 SER A N 1
ATOM 597 C CA . SER A 1 82 ? 8.172 6.789 -23.578 1.00 98.12 82 SER A CA 1
ATOM 598 C C . SER A 1 82 ? 7.394 5.803 -22.699 1.00 98.12 82 SER A C 1
ATOM 600 O O . SER A 1 82 ? 6.447 6.194 -22.009 1.00 98.12 82 SER A O 1
ATOM 602 N N . SER A 1 83 ? 7.825 4.541 -22.677 1.00 98.31 83 SER A N 1
ATOM 603 C CA . SER A 1 83 ? 7.254 3.497 -21.821 1.00 98.31 83 SER A CA 1
ATOM 604 C C . SER A 1 83 ? 7.537 3.790 -20.347 1.00 98.31 83 SER A C 1
ATOM 606 O O . SER A 1 83 ? 6.605 3.869 -19.551 1.00 98.31 83 SER A O 1
ATOM 608 N N . MET A 1 84 ? 8.786 4.125 -20.002 1.00 98.44 84 MET A N 1
ATOM 609 C CA . MET A 1 84 ? 9.175 4.532 -18.647 1.00 98.44 84 MET A CA 1
ATOM 610 C C . MET A 1 84 ? 8.374 5.735 -18.143 1.00 98.44 84 MET A C 1
ATOM 612 O O . MET A 1 84 ? 7.953 5.762 -16.989 1.00 98.44 84 MET A O 1
ATOM 616 N N . LYS A 1 85 ? 8.126 6.738 -18.995 1.00 98.31 85 LYS A N 1
ATOM 617 C CA . LYS A 1 85 ? 7.287 7.889 -18.632 1.00 98.31 85 LYS A CA 1
ATOM 618 C C . LYS A 1 85 ? 5.870 7.455 -18.245 1.00 98.31 85 LYS A C 1
ATOM 620 O O . LYS A 1 85 ? 5.299 8.002 -17.301 1.00 98.31 85 LYS A O 1
ATOM 625 N N . THR A 1 86 ? 5.316 6.482 -18.963 1.00 98.31 86 THR A N 1
ATOM 6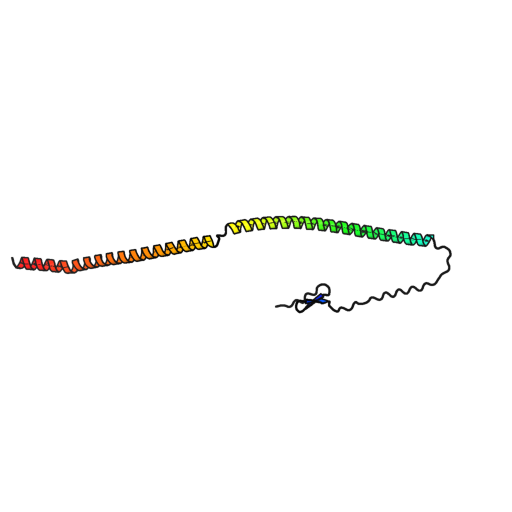26 C CA . THR A 1 86 ? 3.995 5.914 -18.668 1.00 98.31 86 THR A CA 1
ATOM 627 C C . THR A 1 86 ? 4.016 5.147 -17.349 1.00 98.31 86 THR A C 1
ATOM 629 O O . THR A 1 86 ? 3.169 5.393 -16.490 1.00 98.31 86 THR A O 1
ATOM 632 N N . ASP A 1 87 ? 5.016 4.293 -17.138 1.00 98.44 87 ASP A N 1
ATOM 633 C CA . ASP A 1 87 ? 5.164 3.518 -15.903 1.00 98.44 87 ASP A CA 1
ATOM 634 C C . ASP A 1 87 ? 5.303 4.423 -14.675 1.00 98.44 87 ASP A C 1
ATOM 636 O O . ASP A 1 87 ? 4.637 4.209 -13.661 1.00 98.44 87 ASP A O 1
ATOM 640 N N . VAL A 1 88 ? 6.102 5.489 -14.777 1.00 98.44 88 VAL A N 1
ATOM 641 C CA . VAL A 1 88 ? 6.249 6.489 -13.711 1.00 98.44 88 VAL A CA 1
ATOM 642 C C . VAL A 1 88 ? 4.918 7.179 -13.415 1.00 98.44 88 VAL A C 1
ATOM 644 O O . VAL A 1 88 ? 4.564 7.321 -12.246 1.00 98.44 88 VAL A O 1
ATOM 647 N N . ALA A 1 89 ? 4.138 7.554 -14.434 1.00 98.06 89 ALA A N 1
ATOM 648 C CA . ALA A 1 89 ? 2.818 8.151 -14.222 1.00 98.06 89 ALA A CA 1
ATOM 649 C C . ALA A 1 89 ? 1.864 7.195 -13.480 1.00 98.06 89 ALA A C 1
ATOM 651 O O . ALA A 1 89 ? 1.171 7.609 -12.548 1.00 98.06 89 ALA A O 1
ATOM 652 N N . VAL A 1 90 ? 1.876 5.903 -13.827 1.00 98.19 90 VAL A N 1
ATOM 653 C CA . VAL A 1 90 ? 1.095 4.875 -13.118 1.00 98.19 90 VAL A CA 1
ATOM 654 C C . VAL A 1 90 ? 1.572 4.716 -11.673 1.00 98.19 90 VAL A C 1
ATOM 656 O O . VAL A 1 90 ? 0.749 4.600 -10.764 1.00 98.19 90 VAL A O 1
ATOM 659 N N . ILE A 1 91 ? 2.886 4.722 -11.431 1.00 98.19 91 ILE A N 1
ATOM 660 C CA . ILE A 1 91 ? 3.454 4.650 -10.078 1.00 98.19 91 ILE A CA 1
ATOM 661 C C . ILE A 1 91 ? 3.000 5.846 -9.238 1.00 98.19 91 ILE A C 1
ATOM 663 O O . ILE A 1 91 ? 2.573 5.648 -8.102 1.00 98.19 91 ILE A O 1
ATOM 667 N N . MET A 1 92 ? 3.028 7.062 -9.789 1.00 97.62 92 MET A N 1
ATOM 668 C CA . MET A 1 92 ? 2.553 8.260 -9.089 1.00 97.62 92 MET A CA 1
ATOM 669 C C . MET A 1 92 ? 1.070 8.143 -8.723 1.00 97.62 92 MET A C 1
ATOM 671 O O . MET A 1 92 ? 0.709 8.340 -7.567 1.00 97.62 92 MET A O 1
ATOM 675 N N . GLN A 1 93 ? 0.225 7.697 -9.657 1.00 97.50 93 GLN A N 1
ATOM 676 C CA . GLN A 1 93 ? -1.195 7.471 -9.376 1.00 97.50 93 GLN A CA 1
ATOM 677 C C . GLN A 1 93 ? -1.411 6.418 -8.275 1.00 97.50 93 GLN A C 1
ATOM 679 O O . GLN A 1 93 ? -2.285 6.567 -7.416 1.00 97.50 93 GLN A O 1
ATOM 684 N N . LYS A 1 94 ? -0.618 5.339 -8.276 1.00 97.62 94 LYS A N 1
ATOM 685 C CA . LYS A 1 94 ? -0.666 4.320 -7.218 1.00 97.62 94 LYS A CA 1
ATOM 686 C C . LYS A 1 94 ? -0.219 4.881 -5.867 1.00 97.62 94 LYS A C 1
ATOM 688 O O . LYS A 1 94 ? -0.853 4.567 -4.863 1.00 97.62 94 LYS A O 1
ATOM 693 N N . LEU A 1 95 ? 0.827 5.707 -5.834 1.00 97.12 95 LEU A N 1
ATOM 694 C CA . LEU A 1 95 ? 1.298 6.380 -4.619 1.00 97.12 95 LEU A CA 1
ATOM 695 C C . LEU A 1 95 ? 0.232 7.316 -4.040 1.00 97.12 95 LEU A C 1
ATOM 697 O O . LEU A 1 95 ? -0.024 7.259 -2.837 1.00 97.12 95 LEU A O 1
ATOM 701 N N . ASP A 1 96 ? -0.452 8.094 -4.880 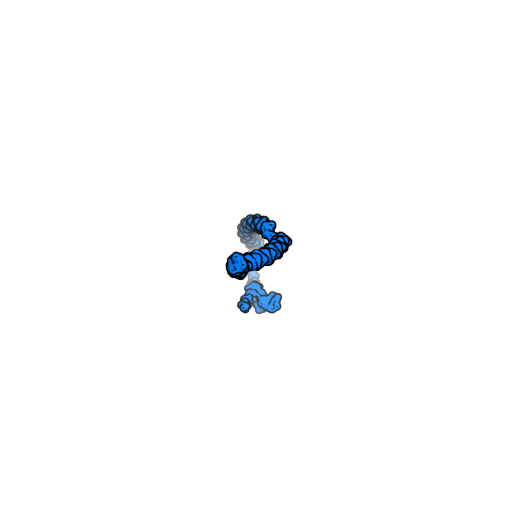1.00 96.19 96 ASP A N 1
ATOM 702 C CA . ASP A 1 96 ? -1.574 8.940 -4.454 1.00 96.19 96 ASP A CA 1
ATOM 703 C C . ASP A 1 96 ? -2.717 8.100 -3.865 1.00 96.19 96 ASP A C 1
ATOM 705 O O . ASP A 1 96 ? -3.276 8.424 -2.811 1.00 96.19 96 ASP A O 1
ATOM 709 N N . GLY A 1 97 ? -3.027 6.964 -4.499 1.00 95.69 97 GLY A N 1
ATOM 710 C CA . GLY A 1 97 ? -3.998 5.998 -3.987 1.00 95.69 97 GLY A CA 1
ATOM 711 C C . GLY A 1 97 ? -3.614 5.442 -2.611 1.00 95.69 97 GLY A C 1
ATOM 712 O O . GLY A 1 97 ? -4.445 5.419 -1.702 1.00 95.69 97 GLY A O 1
ATOM 713 N N . ILE A 1 98 ? -2.351 5.043 -2.428 1.00 96.31 98 ILE A N 1
ATOM 714 C CA . ILE A 1 98 ? -1.826 4.549 -1.145 1.00 96.31 98 ILE A CA 1
ATOM 715 C C . ILE A 1 98 ? -1.906 5.637 -0.070 1.00 96.31 98 ILE A C 1
ATOM 717 O O . ILE A 1 98 ? -2.370 5.360 1.034 1.00 96.31 98 ILE A O 1
ATOM 721 N N . SER A 1 99 ? -1.519 6.873 -0.390 1.00 93.62 99 SER A N 1
ATOM 722 C CA . SER A 1 99 ? -1.607 8.018 0.525 1.00 93.62 99 SER A CA 1
ATOM 723 C C . SER A 1 99 ? -3.048 8.262 0.993 1.00 93.62 99 SER A C 1
ATOM 725 O O . SER A 1 99 ? -3.319 8.391 2.191 1.00 93.62 99 SER A O 1
ATOM 727 N N . SER A 1 100 ? -4.008 8.211 0.063 1.00 93.19 100 SER A N 1
ATOM 728 C CA . SER A 1 100 ? -5.435 8.319 0.383 1.00 93.19 100 SER A CA 1
ATOM 729 C C . SER A 1 100 ? -5.906 7.207 1.324 1.00 93.19 100 SER A C 1
ATOM 731 O O . SER A 1 100 ? -6.612 7.479 2.297 1.00 93.19 100 SER A O 1
ATOM 733 N N . VAL A 1 101 ? -5.506 5.957 1.075 1.00 92.62 101 VAL A N 1
ATOM 734 C CA . VAL A 1 101 ? -5.846 4.825 1.952 1.00 92.62 101 VAL A CA 1
ATOM 735 C C . VAL A 1 101 ? -5.219 4.999 3.333 1.00 92.62 101 VAL A C 1
ATOM 737 O O . VAL A 1 101 ? -5.914 4.831 4.333 1.00 92.62 101 VAL A O 1
ATOM 740 N N . LEU A 1 102 ? -3.948 5.397 3.405 1.00 91.19 102 LEU A N 1
ATOM 741 C CA . LEU A 1 102 ? -3.231 5.584 4.663 1.00 91.19 102 LEU A CA 1
ATOM 742 C C . LEU A 1 102 ? -3.870 6.675 5.532 1.00 91.19 102 LEU A C 1
ATOM 744 O O . LEU A 1 102 ? -4.004 6.485 6.734 1.00 91.19 102 LEU A O 1
ATOM 748 N N . SER A 1 103 ? -4.371 7.761 4.934 1.00 88.06 103 SER A N 1
ATOM 749 C CA . SER A 1 103 ? -5.096 8.810 5.674 1.00 88.06 103 SER A CA 1
ATOM 750 C C . SER A 1 103 ? -6.394 8.333 6.348 1.00 88.06 103 SER A C 1
ATOM 752 O O . SER A 1 103 ? -6.886 8.969 7.280 1.00 88.06 103 SER A O 1
ATOM 754 N N . LYS A 1 104 ? -6.966 7.213 5.885 1.00 88.50 104 LYS A N 1
ATOM 755 C CA . LYS A 1 104 ? -8.173 6.602 6.465 1.00 88.50 104 LYS A CA 1
ATOM 756 C C . LYS A 1 104 ? -7.850 5.577 7.545 1.00 88.50 104 LYS A C 1
ATOM 758 O O . LYS A 1 104 ? -8.743 5.233 8.324 1.00 88.50 104 LYS A O 1
ATOM 763 N N . VAL A 1 105 ? -6.615 5.080 7.592 1.00 90.00 105 VAL A N 1
ATOM 764 C CA . VAL A 1 105 ? -6.161 4.216 8.679 1.00 90.00 105 VAL A CA 1
ATOM 765 C C . VAL A 1 105 ? -6.187 5.062 9.956 1.00 90.00 105 VAL A C 1
ATOM 767 O O . VAL A 1 105 ? -5.582 6.133 9.990 1.00 90.00 105 VAL A O 1
ATOM 770 N N . PRO A 1 106 ? -6.951 4.661 10.988 1.00 81.94 106 PRO A N 1
ATOM 771 C CA . PRO A 1 106 ? -7.003 5.416 12.230 1.00 81.94 106 PRO A CA 1
ATOM 772 C C . PRO A 1 106 ? -5.599 5.502 12.829 1.00 81.94 106 PRO A C 1
ATOM 774 O O . PRO A 1 106 ? -4.932 4.483 12.979 1.00 81.94 106 PRO A O 1
ATOM 777 N N . THR A 1 107 ? -5.175 6.717 13.168 1.00 82.94 107 THR A N 1
ATOM 778 C CA . THR A 1 107 ? -3.922 6.956 13.884 1.00 82.94 107 THR A CA 1
ATOM 779 C C . THR A 1 107 ? -3.964 6.333 15.276 1.00 82.94 107 THR A C 1
ATOM 781 O O . THR A 1 107 ? -5.045 6.164 15.857 1.00 82.94 107 THR A O 1
ATOM 784 N N . ASP A 1 108 ? -2.786 6.038 15.824 1.00 88.69 108 ASP A N 1
ATOM 785 C CA . ASP A 1 108 ? -2.631 5.455 17.161 1.00 88.69 108 ASP A CA 1
ATOM 786 C C . ASP A 1 108 ? -3.362 6.280 18.229 1.00 88.69 108 ASP A C 1
ATOM 788 O O . ASP A 1 108 ? -4.068 5.721 19.063 1.00 88.69 108 ASP A O 1
ATOM 792 N N . ASP A 1 109 ? -3.335 7.613 18.125 1.00 88.00 109 ASP A N 1
ATOM 793 C CA . ASP A 1 109 ? -4.074 8.515 19.018 1.00 88.00 109 ASP A CA 1
ATOM 794 C C . ASP A 1 109 ? -5.582 8.240 19.016 1.00 88.00 109 ASP A C 1
ATOM 796 O O . ASP A 1 109 ? -6.228 8.194 20.063 1.00 88.00 109 ASP A O 1
ATOM 800 N N . LYS A 1 110 ? -6.171 8.010 17.836 1.00 87.94 110 LYS A N 1
ATOM 801 C CA . LYS A 1 110 ? -7.609 7.745 17.701 1.00 87.94 110 LYS A CA 1
ATOM 802 C C . LYS A 1 110 ? -7.979 6.370 18.248 1.00 87.94 110 LYS A C 1
ATOM 804 O O . LYS A 1 110 ? -9.080 6.207 18.780 1.00 87.94 110 LYS A O 1
ATOM 809 N N . LEU A 1 111 ? -7.099 5.381 18.097 1.00 91.31 111 LEU A N 1
ATOM 810 C CA . LEU A 1 111 ? -7.281 4.056 18.689 1.00 91.31 111 LEU A CA 1
ATOM 811 C C . LEU A 1 111 ? -7.156 4.115 20.212 1.00 91.31 111 LEU A C 1
ATOM 813 O O . LEU A 1 111 ? -8.030 3.584 20.895 1.00 91.31 111 LEU A O 1
ATOM 817 N N . ASN A 1 112 ? -6.164 4.835 20.731 1.00 92.75 112 ASN A N 1
ATOM 818 C CA . ASN A 1 112 ? -5.967 5.039 22.162 1.00 92.75 112 ASN A CA 1
ATOM 819 C C . ASN A 1 112 ? -7.168 5.748 22.794 1.00 92.75 112 ASN A C 1
ATOM 821 O O . ASN A 1 112 ? -7.709 5.255 23.775 1.00 92.75 112 ASN A O 1
ATOM 825 N N . ILE A 1 113 ? -7.682 6.824 22.185 1.00 92.69 113 ILE A N 1
ATOM 826 C CA . ILE A 1 113 ? -8.899 7.501 22.671 1.00 92.69 113 ILE A CA 1
ATOM 827 C C . ILE A 1 113 ? -10.091 6.534 22.713 1.00 92.69 113 ILE A C 1
ATOM 829 O O . ILE A 1 113 ? -10.833 6.500 23.695 1.00 92.69 113 ILE A O 1
ATOM 833 N N . LYS A 1 114 ? -10.290 5.721 21.664 1.00 94.06 114 LYS A N 1
ATOM 834 C CA . LYS A 1 114 ? -11.362 4.711 21.650 1.00 94.06 114 LYS A CA 1
ATOM 835 C C . LYS A 1 114 ? -11.168 3.663 22.745 1.00 94.06 114 LYS A C 1
ATOM 837 O O . LYS A 1 114 ? -12.151 3.271 23.367 1.00 94.06 114 LYS A O 1
ATOM 842 N N . PHE A 1 115 ? -9.937 3.220 22.973 1.00 95.88 115 PHE A N 1
ATOM 843 C CA . PHE A 1 115 ? -9.603 2.250 24.009 1.00 95.88 115 PHE A CA 1
ATOM 844 C C . PHE A 1 115 ? -9.860 2.815 25.412 1.00 95.88 115 PHE A C 1
ATOM 846 O O . PHE A 1 115 ? -10.542 2.170 26.203 1.00 95.88 115 PHE A O 1
ATOM 853 N N . GLU A 1 116 ? -9.442 4.053 25.684 1.00 95.00 116 GLU A N 1
ATOM 854 C CA . GLU A 1 116 ? -9.717 4.758 26.945 1.00 95.00 116 GLU A CA 1
ATOM 855 C C . GLU A 1 116 ? -11.221 4.944 27.193 1.00 95.00 116 GLU A C 1
ATOM 857 O O . GLU A 1 116 ? -11.728 4.693 28.292 1.00 95.00 116 GLU A O 1
ATOM 862 N N . MET A 1 117 ? -11.980 5.310 26.155 1.00 94.31 117 MET A N 1
ATOM 863 C CA . MET A 1 117 ? -13.441 5.392 26.247 1.00 94.31 117 MET A CA 1
ATOM 864 C C . MET A 1 117 ? -14.076 4.035 26.560 1.00 94.31 117 MET A C 1
ATOM 866 O O . MET A 1 117 ? -15.007 3.963 27.362 1.00 94.31 117 MET A O 1
ATOM 870 N N . ILE A 1 118 ? -13.604 2.962 25.921 1.00 96.50 118 ILE A N 1
ATOM 871 C CA . ILE A 1 118 ? -14.074 1.600 26.195 1.00 96.50 118 ILE A CA 1
ATOM 872 C C . ILE A 1 118 ? -13.747 1.215 27.638 1.00 96.50 118 ILE A C 1
ATOM 874 O O . ILE A 1 118 ? -14.623 0.716 28.337 1.00 96.50 118 ILE A O 1
ATOM 878 N N . ASN A 1 119 ? -12.531 1.494 28.107 1.00 96.50 119 ASN A N 1
ATOM 879 C CA . ASN A 1 119 ? -12.101 1.176 29.465 1.00 96.50 119 ASN A CA 1
ATOM 880 C C . ASN A 1 119 ? -12.958 1.905 30.515 1.00 96.50 119 ASN A C 1
ATOM 882 O O . ASN A 1 119 ? -13.416 1.304 31.486 1.00 96.50 119 ASN A O 1
ATOM 886 N N . THR A 1 120 ? -13.268 3.180 30.264 1.00 95.81 120 THR A N 1
ATOM 887 C CA . THR A 1 120 ? -14.161 3.976 31.116 1.00 95.81 120 THR A CA 1
ATOM 888 C C . THR A 1 120 ? -15.568 3.379 31.160 1.00 95.81 120 THR A C 1
ATOM 890 O O . THR A 1 120 ? -16.099 3.143 32.244 1.00 95.81 120 THR A O 1
ATOM 893 N N . LYS A 1 121 ? -16.150 3.050 29.998 1.00 96.62 121 LYS A N 1
ATOM 894 C CA . LYS A 1 121 ? -17.476 2.413 29.914 1.00 96.62 121 LYS A CA 1
ATOM 895 C C . LYS A 1 121 ? -17.517 1.049 30.602 1.00 96.62 121 LYS A C 1
ATOM 897 O O . LYS A 1 121 ? -18.507 0.717 31.240 1.00 96.62 121 LYS A O 1
ATOM 902 N N . ILE A 1 122 ? -16.453 0.254 30.497 1.00 96.69 122 ILE A N 1
ATOM 903 C CA . ILE A 1 122 ? -16.348 -1.038 31.191 1.00 96.69 122 ILE A CA 1
ATOM 904 C C . ILE A 1 122 ? -16.316 -0.835 32.711 1.00 96.69 122 ILE A C 1
ATOM 906 O O . ILE A 1 122 ? -16.974 -1.580 33.435 1.00 96.69 122 ILE A O 1
ATOM 910 N N . SER A 1 123 ? -15.585 0.172 33.199 1.00 94.31 123 SER A N 1
ATOM 911 C CA . SER A 1 123 ? -15.552 0.524 34.625 1.00 94.31 123 SER A CA 1
ATOM 912 C C . SER A 1 123 ? -16.929 0.955 35.141 1.00 94.31 123 SER A C 1
ATOM 914 O O . SER A 1 123 ? -17.380 0.482 36.186 1.00 94.31 123 SER A O 1
ATOM 916 N N . GLU A 1 124 ? -17.633 1.785 34.368 1.00 94.50 124 GLU A N 1
ATOM 917 C CA . GLU A 1 124 ? -18.993 2.235 34.676 1.00 94.50 124 GLU A CA 1
ATOM 918 C C . GLU A 1 124 ? -19.961 1.048 34.764 1.00 94.50 124 GLU A C 1
ATOM 920 O O . GLU A 1 124 ? -20.544 0.811 35.824 1.00 94.50 124 GLU A O 1
ATOM 925 N N . VAL A 1 125 ? -20.025 0.213 33.720 1.00 96.19 125 VAL A N 1
ATOM 926 C CA . VAL A 1 125 ? -20.856 -1.004 33.700 1.00 96.19 125 VAL A CA 1
ATOM 927 C C . VAL A 1 125 ? -20.528 -1.924 34.875 1.00 96.19 125 VAL A C 1
ATOM 929 O O . VAL A 1 125 ? -21.432 -2.463 35.511 1.00 96.19 125 VAL A O 1
ATOM 932 N N . LYS A 1 126 ? -19.245 -2.089 35.219 1.00 94.88 126 LYS A N 1
ATOM 933 C CA . LYS A 1 126 ? -18.842 -2.902 36.371 1.00 94.88 126 LYS A CA 1
ATOM 934 C C . LYS A 1 126 ? -19.424 -2.355 37.674 1.00 94.88 126 LYS A C 1
ATOM 936 O O . LYS A 1 126 ? -19.927 -3.130 38.484 1.00 94.88 126 LYS A O 1
ATOM 941 N N . SER A 1 127 ? -19.381 -1.040 37.876 1.00 92.94 127 SER A N 1
ATOM 942 C CA . SER A 1 127 ? -19.946 -0.421 39.077 1.00 92.94 127 SER A CA 1
ATOM 943 C C . SER A 1 127 ? -21.474 -0.549 39.130 1.00 92.94 127 SER A C 1
ATOM 945 O O . SER A 1 127 ? -22.017 -0.941 40.165 1.00 92.94 127 SER A O 1
ATOM 947 N N . GLU A 1 128 ? -22.166 -0.342 38.007 1.00 94.06 128 GLU A N 1
ATOM 948 C CA . GLU A 1 128 ? -23.617 -0.524 37.906 1.00 94.06 128 GLU A CA 1
ATOM 949 C C . GLU A 1 128 ? -24.049 -1.961 38.216 1.00 94.06 128 GLU A C 1
ATOM 951 O O . GLU A 1 128 ? -25.007 -2.164 38.965 1.00 94.06 128 GLU A O 1
ATOM 956 N N . VAL A 1 129 ? -23.323 -2.961 37.705 1.00 95.25 129 VAL A N 1
ATOM 957 C CA . VAL A 1 129 ? -23.598 -4.380 37.982 1.00 95.25 129 VAL A CA 1
ATOM 958 C C . VAL A 1 129 ? -23.452 -4.679 39.474 1.00 95.25 129 VAL A C 1
ATOM 960 O O . VAL A 1 129 ? -24.373 -5.238 40.068 1.00 95.25 129 VAL A O 1
ATOM 963 N N . THR A 1 130 ? -22.369 -4.229 40.119 1.00 91.62 130 THR A N 1
ATOM 964 C CA . THR A 1 130 ? -22.182 -4.455 41.567 1.00 91.62 130 THR A CA 1
ATOM 965 C C . THR A 1 130 ? -23.266 -3.788 42.419 1.00 91.62 130 THR A C 1
ATOM 967 O O . THR A 1 130 ? -23.707 -4.336 43.431 1.00 91.62 130 THR A O 1
ATOM 970 N N . LEU A 1 131 ? -23.759 -2.619 41.996 1.00 93.12 131 LEU A N 1
ATOM 971 C CA . LEU A 1 131 ? -24.852 -1.933 42.680 1.00 93.12 131 LEU A CA 1
ATOM 972 C C . LEU A 1 131 ? -26.184 -2.681 42.510 1.00 93.12 131 LEU A C 1
ATOM 974 O O . LEU A 1 131 ? -26.978 -2.764 43.453 1.00 93.12 131 LEU A O 1
ATOM 978 N N . GLN A 1 132 ? -26.438 -3.236 41.322 1.00 93.44 132 GLN A N 1
ATOM 979 C CA . GLN A 1 132 ? -27.615 -4.066 41.075 1.00 93.44 132 GLN A CA 1
ATOM 980 C C . GLN A 1 132 ? -27.584 -5.349 41.907 1.00 93.44 132 GLN A C 1
ATOM 982 O O . GLN A 1 132 ? -28.597 -5.669 42.531 1.00 93.44 132 GLN A O 1
ATOM 987 N N . GLU A 1 133 ? -26.440 -6.028 41.995 1.00 90.56 133 GLU A N 1
ATOM 988 C CA . GLU A 1 133 ? -26.258 -7.213 42.843 1.00 90.56 133 GLU A CA 1
ATOM 989 C C . GLU A 1 133 ? -26.623 -6.900 44.302 1.00 90.56 133 GLU A C 1
ATOM 991 O O . GLU A 1 133 ? -27.532 -7.527 44.854 1.00 90.56 133 GLU A O 1
ATOM 996 N N . ALA A 1 134 ? -26.058 -5.837 44.886 1.00 90.00 134 ALA A N 1
ATOM 997 C CA . ALA A 1 134 ? -26.371 -5.417 46.255 1.00 90.00 134 ALA A CA 1
ATOM 998 C C . ALA A 1 134 ? -27.867 -5.100 46.464 1.00 90.00 134 ALA A C 1
ATOM 1000 O O . ALA A 1 134 ? -28.476 -5.493 47.468 1.00 90.00 134 ALA A O 1
ATOM 1001 N N . LYS A 1 135 ? -28.501 -4.422 45.496 1.00 92.00 135 LYS A N 1
ATOM 1002 C CA . LYS A 1 135 ? -29.939 -4.114 45.539 1.00 92.00 135 LYS A CA 1
ATOM 1003 C C . LYS A 1 135 ? -30.795 -5.381 45.461 1.00 92.00 135 LYS A C 1
ATOM 1005 O O . LYS A 1 135 ? -31.820 -5.463 46.140 1.00 92.00 135 LYS A O 1
ATOM 1010 N N . THR A 1 136 ? -30.407 -6.361 44.645 1.00 92.31 136 THR A N 1
ATOM 1011 C CA . THR A 1 136 ? -31.121 -7.643 44.548 1.00 92.31 136 THR A CA 1
ATOM 1012 C C . THR A 1 136 ? -30.968 -8.478 45.813 1.00 92.31 136 THR A C 1
ATOM 1014 O O . THR A 1 136 ? -31.970 -8.996 46.305 1.00 92.31 136 THR A O 1
ATOM 1017 N N . GLU A 1 137 ? -29.776 -8.527 46.413 1.00 92.81 137 GLU A N 1
ATOM 1018 C CA . GLU A 1 137 ? -29.563 -9.211 47.689 1.00 92.81 137 GLU A CA 1
ATOM 1019 C C . GLU A 1 137 ? -30.442 -8.638 48.803 1.00 92.81 137 GLU A C 1
ATOM 1021 O O . GLU A 1 137 ? -31.050 -9.393 49.562 1.00 92.81 137 GLU A O 1
ATOM 1026 N N . SER A 1 138 ? -30.546 -7.309 48.895 1.00 89.56 138 SER A N 1
ATOM 1027 C CA . SER A 1 138 ? -31.411 -6.644 49.875 1.00 89.56 138 SER A CA 1
ATOM 1028 C C . SER A 1 138 ? -32.883 -7.028 49.691 1.00 89.56 138 SER A C 1
ATOM 1030 O O . SER A 1 138 ? -33.534 -7.429 50.655 1.00 89.56 138 SER A O 1
ATOM 1032 N N . LYS A 1 139 ? -33.389 -6.999 48.451 1.00 93.62 139 LYS A N 1
ATOM 1033 C CA . LYS A 1 139 ? -34.772 -7.403 48.143 1.00 93.62 139 LYS A CA 1
ATOM 1034 C C . LYS A 1 139 ? -35.041 -8.874 48.465 1.00 93.62 139 LYS A C 1
ATOM 1036 O O . LYS A 1 139 ? -36.111 -9.206 48.964 1.00 93.62 139 LYS A O 1
ATOM 1041 N N . ILE A 1 140 ? -34.077 -9.758 48.202 1.00 94.12 140 ILE A N 1
ATOM 1042 C CA . ILE A 1 140 ? -34.193 -11.184 48.537 1.00 94.12 140 ILE A CA 1
ATOM 1043 C C . ILE A 1 140 ? -34.221 -11.379 50.059 1.00 94.12 140 ILE A C 1
ATOM 1045 O O . ILE A 1 140 ? -34.998 -12.197 50.550 1.00 94.12 140 ILE A O 1
ATOM 1049 N N . LYS A 1 141 ? -33.400 -10.637 50.815 1.00 92.69 141 LYS A N 1
ATOM 1050 C CA . LYS A 1 141 ? -33.403 -10.681 52.288 1.00 92.69 141 LYS A CA 1
ATOM 1051 C C . LYS A 1 141 ? -34.750 -10.236 52.856 1.00 92.69 141 LYS A C 1
ATOM 1053 O O . LYS A 1 141 ? -35.285 -10.934 53.714 1.00 92.69 141 LYS A O 1
ATOM 1058 N N . ASP A 1 142 ? -35.306 -9.144 52.340 1.00 93.75 142 ASP A N 1
ATOM 1059 C CA . ASP A 1 142 ? -36.619 -8.632 52.745 1.00 93.75 142 ASP A CA 1
ATOM 1060 C C . ASP A 1 142 ? -37.737 -9.656 52.476 1.00 93.75 142 ASP A C 1
ATOM 1062 O O . ASP A 1 142 ? -38.479 -10.033 53.384 1.00 93.75 142 ASP A O 1
ATOM 1066 N N . ALA A 1 143 ? -37.765 -10.236 51.269 1.00 94.31 143 ALA A N 1
ATOM 1067 C CA . ALA A 1 143 ? -38.722 -11.283 50.913 1.00 94.31 143 ALA A CA 1
ATOM 1068 C C . ALA A 1 143 ? -38.606 -12.526 51.816 1.00 94.31 143 ALA A C 1
ATOM 1070 O O . ALA A 1 143 ? -39.616 -13.065 52.272 1.00 94.31 143 ALA A O 1
ATOM 1071 N N . ARG A 1 144 ? -37.378 -12.974 52.117 1.00 94.38 144 ARG A N 1
ATOM 1072 C CA . ARG A 1 144 ? -37.138 -14.102 53.034 1.00 94.38 144 ARG A CA 1
ATOM 1073 C C . ARG A 1 144 ? -37.638 -13.802 54.447 1.00 94.38 144 ARG A C 1
ATOM 1075 O O . ARG A 1 144 ? -38.260 -14.672 55.054 1.00 94.38 144 ARG A O 1
ATOM 1082 N N . LEU A 1 145 ? -37.396 -12.594 54.959 1.00 92.94 145 LEU A N 1
ATOM 1083 C CA . LEU A 1 145 ? -37.845 -12.182 56.290 1.00 92.94 145 LEU A CA 1
ATOM 1084 C C . LEU A 1 145 ? -39.377 -12.179 56.385 1.00 92.94 145 LEU A C 1
ATOM 1086 O O . LEU A 1 145 ? -39.931 -12.715 57.342 1.00 92.94 145 LEU A O 1
ATOM 1090 N N . HIS A 1 146 ? -40.053 -11.650 55.362 1.00 91.19 146 HIS A N 1
ATOM 1091 C CA . HIS A 1 146 ? -41.515 -11.627 55.275 1.00 91.19 146 HIS A CA 1
ATOM 1092 C C . HIS A 1 146 ? -42.128 -13.035 55.294 1.00 91.19 146 HIS A C 1
ATOM 1094 O O . HIS A 1 146 ? -43.088 -13.290 56.021 1.00 91.19 146 HIS A O 1
ATOM 1100 N N . ILE A 1 147 ? -41.543 -13.969 54.536 1.00 93.25 147 ILE A N 1
ATOM 1101 C CA . ILE A 1 147 ? -41.991 -15.369 54.499 1.00 93.25 147 ILE A CA 1
ATOM 1102 C C . ILE A 1 147 ? -41.845 -16.023 55.881 1.00 93.25 147 ILE A C 1
ATOM 1104 O O . ILE A 1 147 ? -42.782 -16.661 56.360 1.00 93.25 147 ILE A O 1
ATOM 1108 N N . ILE A 1 148 ? -40.700 -15.840 56.550 1.00 90.31 148 ILE A N 1
ATOM 1109 C CA . ILE A 1 148 ? -40.462 -16.388 57.897 1.00 90.31 148 ILE A CA 1
ATOM 1110 C C . ILE A 1 148 ? -41.457 -15.803 58.904 1.00 90.31 148 ILE A C 1
ATOM 1112 O O . ILE A 1 148 ? -42.016 -16.542 59.719 1.00 90.31 148 ILE A O 1
ATOM 1116 N N . LEU A 1 149 ? -41.713 -14.494 58.827 1.00 88.19 149 LEU A N 1
ATOM 1117 C CA . LEU A 1 149 ? -42.661 -13.813 59.702 1.00 88.19 149 LEU A CA 1
ATOM 1118 C C . LEU A 1 149 ? -44.083 -14.367 59.539 1.00 88.19 149 LEU A C 1
ATOM 1120 O O . LEU A 1 149 ? -44.769 -14.567 60.538 1.00 88.19 149 LEU A O 1
ATOM 1124 N N . TRP A 1 150 ? -44.522 -14.672 58.314 1.00 90.88 150 TRP A N 1
ATOM 1125 C CA . TRP A 1 150 ? -45.824 -15.306 58.079 1.00 90.88 150 TRP A CA 1
ATOM 1126 C C . TRP A 1 150 ? -45.893 -16.744 58.595 1.00 90.88 150 TRP A C 1
ATOM 1128 O O . TRP A 1 150 ? -46.869 -17.096 59.257 1.00 90.88 150 TRP A O 1
ATOM 1138 N N . ILE A 1 151 ? -44.864 -17.562 58.354 1.00 91.31 151 ILE A N 1
ATOM 1139 C CA . ILE A 1 151 ? -44.849 -18.967 58.794 1.00 91.31 151 ILE A CA 1
ATOM 1140 C C . ILE A 1 151 ? -44.850 -19.077 60.328 1.00 91.31 151 ILE A C 1
ATOM 1142 O O . ILE A 1 151 ? -45.557 -19.920 60.873 1.00 91.31 151 ILE A O 1
ATOM 1146 N N . LEU A 1 152 ? -44.085 -18.236 61.035 1.00 86.81 152 LEU A N 1
ATOM 1147 C CA . LEU A 1 152 ? -43.976 -18.286 62.502 1.00 86.81 152 LEU A CA 1
ATOM 1148 C C . LEU A 1 152 ? -45.036 -17.447 63.230 1.00 86.81 152 LEU A C 1
ATOM 1150 O O . LEU A 1 152 ? -45.491 -17.822 64.311 1.00 86.81 152 LEU A O 1
ATOM 1154 N N . GLY A 1 153 ? -45.428 -16.307 62.664 1.00 85.81 153 GLY A N 1
ATOM 1155 C CA . GLY A 1 153 ? -46.334 -15.359 63.309 1.00 85.81 153 GLY A CA 1
ATOM 1156 C C . GLY A 1 153 ? -47.791 -15.812 63.301 1.00 85.81 153 GLY A C 1
ATOM 1157 O O . GLY A 1 153 ? -48.476 -15.672 64.315 1.00 85.81 153 GLY A O 1
ATOM 1158 N N . LEU A 1 154 ? -48.264 -16.396 62.192 1.00 87.06 154 LEU A N 1
ATOM 1159 C CA . LEU A 1 154 ? -49.664 -16.818 62.058 1.00 87.06 154 LEU A CA 1
ATOM 1160 C C . LEU A 1 154 ? -50.068 -17.897 63.084 1.00 87.06 154 LEU A C 1
ATOM 1162 O O . LEU A 1 154 ? -51.095 -17.707 63.741 1.00 87.06 154 LEU A O 1
ATOM 1166 N N . PRO A 1 155 ? -49.287 -18.976 63.314 1.00 89.81 155 PRO A N 1
ATOM 1167 C CA . PRO A 1 155 ? -49.617 -19.970 64.339 1.00 89.81 155 PRO A CA 1
ATOM 1168 C C . PRO A 1 155 ? -49.620 -19.391 65.757 1.00 89.81 155 PRO A C 1
ATOM 1170 O O . PRO A 1 155 ? -50.489 -19.730 66.557 1.00 89.81 155 PRO A O 1
ATOM 1173 N N . SER A 1 156 ? -48.677 -18.494 66.065 1.00 86.00 156 SER A N 1
ATOM 1174 C CA . SER A 1 156 ? -48.581 -17.846 67.379 1.00 86.00 156 SER A CA 1
ATOM 1175 C C . SER A 1 156 ? -49.795 -16.955 67.667 1.00 86.00 156 SER A C 1
ATOM 1177 O O . SER A 1 156 ? -50.383 -17.028 68.747 1.00 86.00 156 SER A O 1
ATOM 1179 N N . LEU A 1 157 ? -50.233 -16.169 66.676 1.00 85.12 157 LEU A N 1
ATOM 1180 C CA . LEU A 1 157 ? -51.416 -15.316 66.795 1.00 85.12 157 LEU A CA 1
ATOM 1181 C C . LEU A 1 157 ? -52.701 -16.143 66.947 1.00 85.12 157 LEU A C 1
ATOM 1183 O O . LEU A 1 157 ? -53.519 -15.851 67.819 1.00 85.12 157 LEU A O 1
ATOM 1187 N N . ALA A 1 158 ? -52.857 -17.200 66.142 1.00 87.88 158 ALA A N 1
ATOM 1188 C CA . ALA A 1 158 ? -53.987 -18.121 66.251 1.00 87.88 158 ALA A CA 1
ATOM 1189 C C . ALA A 1 158 ? -54.036 -18.797 67.631 1.00 87.88 158 ALA A C 1
ATOM 1191 O O . ALA A 1 158 ? -55.101 -18.883 68.240 1.00 87.88 158 ALA A O 1
ATOM 1192 N N . PHE A 1 159 ? -52.882 -19.213 68.163 1.00 89.62 159 PHE A N 1
ATOM 1193 C CA . PHE A 1 159 ? -52.777 -19.798 69.498 1.00 89.62 159 PHE A CA 1
ATOM 1194 C C . PHE A 1 159 ? -53.135 -18.800 70.609 1.00 89.62 159 PHE A C 1
A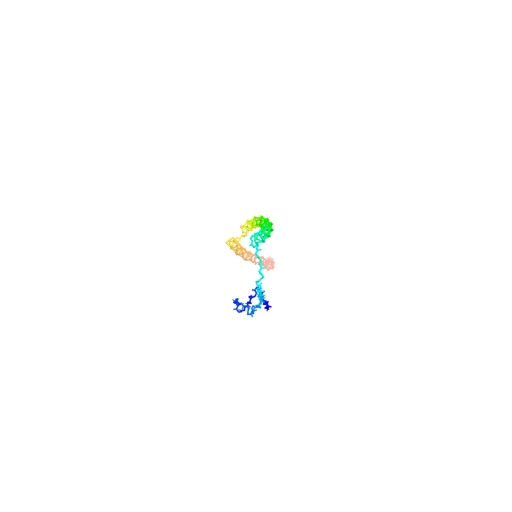TOM 1196 O O . PHE A 1 159 ? -53.866 -19.149 71.535 1.00 89.62 159 PHE A O 1
ATOM 1203 N N . ALA A 1 160 ? -52.662 -17.553 70.519 1.00 88.75 160 ALA A N 1
ATOM 1204 C CA . ALA A 1 160 ? -52.980 -16.511 71.495 1.00 88.75 160 ALA A CA 1
ATOM 1205 C C . ALA A 1 160 ? -54.482 -16.186 71.519 1.00 88.75 160 ALA A C 1
ATOM 1207 O O . ALA A 1 160 ? -55.071 -16.094 72.597 1.00 88.75 160 ALA A O 1
ATOM 1208 N N . LEU A 1 161 ? -55.111 -16.077 70.343 1.00 89.19 161 LEU A N 1
ATOM 1209 C CA . LEU A 1 161 ? -56.556 -15.874 70.217 1.00 89.19 161 LEU A CA 1
ATOM 1210 C C . LEU A 1 161 ? -57.348 -17.071 70.750 1.00 89.19 161 LEU A C 1
ATOM 1212 O O . LEU A 1 161 ? -58.294 -16.879 71.509 1.00 89.19 161 LEU A O 1
ATOM 1216 N N . TYR A 1 162 ? -56.930 -18.297 70.423 1.00 93.19 162 TYR A N 1
ATOM 1217 C CA . TYR A 1 162 ? -57.538 -19.514 70.963 1.00 93.19 162 TYR A CA 1
ATOM 1218 C C . TYR A 1 162 ? -57.467 -19.552 72.496 1.00 93.19 162 TYR A C 1
ATOM 1220 O O . TYR A 1 162 ? -58.452 -19.860 73.163 1.00 93.19 162 TYR A O 1
ATOM 1228 N N . ARG A 1 163 ? -56.318 -19.178 73.073 1.00 92.69 163 ARG A N 1
ATOM 1229 C CA . ARG A 1 163 ? -56.118 -19.134 74.527 1.00 92.69 163 ARG A CA 1
ATOM 1230 C C . ARG A 1 163 ? -56.967 -18.061 75.208 1.00 92.69 163 ARG A C 1
ATOM 1232 O O . ARG A 1 163 ? -57.488 -18.313 76.287 1.00 92.69 163 ARG A O 1
ATOM 1239 N N . ALA A 1 164 ? -57.086 -16.879 74.605 1.00 91.88 164 ALA A N 1
ATOM 1240 C CA . ALA A 1 164 ? -57.932 -15.809 75.124 1.00 91.88 164 ALA A CA 1
ATOM 1241 C C . ALA A 1 164 ? -59.419 -16.186 75.058 1.00 91.88 164 ALA A C 1
ATOM 1243 O O . ALA A 1 164 ? -60.142 -15.945 76.017 1.00 91.88 164 ALA A O 1
ATOM 1244 N N . TYR A 1 165 ? -59.850 -16.832 73.969 1.00 94.00 165 TYR A N 1
ATOM 1245 C CA . TYR A 1 165 ? -61.213 -17.346 73.822 1.00 94.00 165 TYR A CA 1
ATOM 1246 C C . TYR A 1 165 ? -61.544 -18.427 74.858 1.00 94.00 165 TYR A C 1
ATOM 1248 O O . TYR A 1 165 ? -62.642 -18.438 75.386 1.00 94.00 165 TYR A O 1
ATOM 1256 N N . LEU A 1 166 ? -60.597 -19.313 75.187 1.00 93.25 166 LEU A N 1
ATOM 1257 C CA . LEU A 1 166 ? -60.797 -20.360 76.199 1.00 93.25 166 LEU A CA 1
ATOM 1258 C C . LEU A 1 166 ? -60.922 -19.812 77.636 1.00 93.25 166 LEU A C 1
ATOM 1260 O O . LEU A 1 166 ? -61.401 -20.515 78.521 1.00 93.25 166 LEU A O 1
ATOM 1264 N N . LEU A 1 167 ? -60.425 -18.599 77.885 1.00 89.44 167 LEU A N 1
ATOM 1265 C CA . LEU A 1 167 ? -60.455 -17.942 79.196 1.00 89.44 167 LEU A CA 1
ATOM 1266 C C . LEU A 1 167 ? -61.690 -17.055 79.410 1.00 89.44 167 LEU A C 1
ATOM 1268 O O . LEU A 1 167 ? -61.882 -16.583 80.532 1.00 89.44 167 LEU A O 1
ATOM 1272 N N . LEU A 1 168 ? -62.474 -16.807 78.360 1.00 85.31 168 LEU A N 1
ATOM 1273 C CA . LEU A 1 168 ? -63.720 -16.045 78.404 1.00 85.31 168 LEU A CA 1
ATOM 1274 C C . LEU A 1 168 ? -64.916 -16.997 78.517 1.00 85.31 168 LEU A C 1
ATOM 1276 O O . LEU A 1 168 ? -65.846 -16.659 79.280 1.00 85.31 168 LEU A O 1
#

Foldseek 3Di:
DDPDQDDDPQWTDDPNDTDRHPDPPPDPDPPPDDPDDDDDDPDPDPVVVVVVVVVVVVVVVVVVVVVVVVVVVVVVVVVVVVVVVVVVVVVVVVVVVVVVVVVPPDDPVRVVVVVVVVVVVVVVVVVVVVVVVVVVVVVVVVVVVVVVCCVPVVVVVVVVVVVVVVVD

Secondary structure (DSSP, 8-state):
------EETTEEEETTEEEE---------------------S-TTHHHHHHHHHHHHHHHHHHHHHHHHHHHHHHHHHHHHHHHHHHHHHHHHHHHHHHHHHHHSPPHHHHHHHHHHHHHHHHHHHHHHHHHHHHHHHHHHHHHHHHHHHHHHHHHHHHHHHHHHHT-

Sequence (168 aa):
MNNENSVIDGMQFSNGRWLASNISPSRHSHDNGSSLKPGSGDGGGGDMLEARVARLESDVEHIKASMSDMKADLKSVTGDVSSMKTDVAVIMQKLDGISSVLSKVPTDDKLNIKFEMINTKISEVKSEVTLQEAKTESKIKDARLHIILWILGLPSLAFALYRAYLLL